Protein AF-A0A0F3KY62-F1 (afdb_monomer_lite)

Organism: NCBI:txid345309

Radius of gyration: 14.02 Å; chains: 1; bounding box: 44×28×39 Å

Foldseek 3Di:
DDPPPPLPDPAAKWWDWKDWVPDIWTWIWGDDHQWIWIATDPPWGFIWIWGFPDDDSFKTKIATDQTPDTDPQRNQCPRWMKIWGDDVQFIWIWIDGPNIIIIDTTHTDPDD

Sequence (112 aa):
MLAIMLLAGMEGQWTGTLASGDALVRTSITRRGDALRMAIGEPHKCHIPAEVLVEDGNETRLTFNPPPNGGPFCQGLYPGEMRMARAGGGVRVTFVRAGRTWEGVLSATPGP

Secondary structure (DSSP, 8-state):
-----------EEEEEEEEETTEEEEEEEEEETTEEEEEE-TTT-EEEEEEEEEE-SSEEEEEEPPPSB--HHHHTTSS-EEEEEEETTEEEEEEEETTEEEEEEEEEEPP-

pLDDT: mean 85.29, std 14.17, range [36.59, 97.69]

Structure (mmCIF, N/CA/C/O backbone):
data_AF-A0A0F3KY62-F1
#
_entry.id   AF-A0A0F3KY62-F1
#
loop_
_atom_site.group_PDB
_atom_site.id
_atom_site.type_symbol
_atom_site.label_atom_id
_atom_site.label_alt_id
_atom_site.label_comp_id
_atom_site.label_asym_id
_atom_site.label_entity_id
_atom_site.label_seq_id
_atom_site.pdbx_PDB_ins_code
_atom_site.Cartn_x
_atom_site.Cartn_y
_atom_site.Cartn_z
_atom_site.occupancy
_atom_site.B_iso_or_equiv
_atom_site.auth_seq_id
_atom_site.auth_comp_id
_atom_site.auth_asym_id
_atom_site.auth_atom_id
_atom_site.pdbx_PDB_model_num
ATOM 1 N N . MET A 1 1 ? -27.313 -12.013 24.247 1.00 36.59 1 MET A N 1
ATOM 2 C CA . MET A 1 1 ? -26.488 -10.813 23.996 1.00 36.59 1 MET A CA 1
ATOM 3 C C . MET A 1 1 ? -25.438 -11.224 22.972 1.00 36.59 1 MET A C 1
ATOM 5 O O . MET A 1 1 ? -24.506 -11.929 23.325 1.00 36.59 1 MET A O 1
ATOM 9 N N . LEU A 1 2 ? -25.699 -10.972 21.688 1.00 39.50 2 LEU A N 1
ATOM 10 C CA . LEU A 1 2 ? -24.870 -11.459 20.584 1.00 39.50 2 LEU A CA 1
ATOM 11 C C . LEU A 1 2 ? -23.766 -10.423 20.338 1.00 39.50 2 LEU A C 1
ATOM 13 O O . LEU A 1 2 ? -24.060 -9.304 19.925 1.00 39.50 2 LEU A O 1
ATOM 17 N N . ALA A 1 3 ? -22.517 -10.765 20.647 1.00 41.41 3 ALA A N 1
ATOM 18 C CA . ALA A 1 3 ? -21.375 -9.949 20.261 1.00 41.41 3 ALA A CA 1
ATOM 19 C C . ALA A 1 3 ? -21.202 -10.083 18.745 1.00 41.41 3 ALA A C 1
ATOM 21 O O . ALA A 1 3 ? -20.692 -11.086 18.251 1.00 41.41 3 ALA A O 1
ATOM 22 N N . ILE A 1 4 ? -21.685 -9.093 18.000 1.00 47.56 4 ILE A N 1
ATOM 23 C CA . ILE A 1 4 ? -21.385 -8.956 16.580 1.00 47.56 4 ILE A CA 1
ATOM 24 C C . ILE A 1 4 ? -19.890 -8.618 16.490 1.00 47.56 4 ILE A C 1
ATOM 26 O O . ILE A 1 4 ? -19.492 -7.471 16.683 1.00 47.56 4 ILE A O 1
ATOM 30 N N . MET A 1 5 ? -19.043 -9.619 16.246 1.00 45.19 5 MET A N 1
ATOM 31 C CA . MET A 1 5 ? -17.668 -9.388 15.801 1.00 45.19 5 MET A CA 1
ATOM 32 C C . MET A 1 5 ? -17.705 -8.891 14.351 1.00 45.19 5 MET A C 1
ATOM 34 O O . MET A 1 5 ? -17.480 -9.652 13.417 1.00 45.19 5 MET A O 1
ATOM 38 N N . LEU A 1 6 ? -17.994 -7.608 14.146 1.00 46.28 6 LEU A N 1
ATOM 39 C CA . LEU A 1 6 ? -17.635 -6.927 12.903 1.00 46.28 6 LEU A CA 1
ATOM 40 C C . LEU A 1 6 ? -16.195 -6.434 13.059 1.00 46.28 6 LEU A C 1
ATOM 42 O O . LEU A 1 6 ? -15.950 -5.296 13.442 1.00 46.28 6 LEU A O 1
ATOM 46 N N . LEU A 1 7 ? -15.230 -7.318 12.814 1.00 44.56 7 LEU A N 1
ATOM 47 C CA . LEU A 1 7 ? -13.838 -6.918 12.577 1.00 44.56 7 LEU A CA 1
ATOM 48 C C . LEU A 1 7 ? -13.431 -7.151 11.117 1.00 44.56 7 LEU A C 1
ATOM 50 O O . LEU A 1 7 ? -12.251 -7.333 10.839 1.00 44.56 7 LEU A O 1
ATOM 54 N N . ALA A 1 8 ? -14.406 -7.092 10.206 1.00 54.16 8 ALA A N 1
ATOM 55 C CA . ALA A 1 8 ? -14.174 -6.873 8.786 1.00 54.16 8 ALA A CA 1
ATOM 56 C C . ALA A 1 8 ? -14.381 -5.383 8.468 1.00 54.16 8 ALA A C 1
ATOM 58 O O . ALA A 1 8 ? -15.352 -4.786 8.933 1.00 54.16 8 ALA A O 1
ATOM 59 N N . GLY A 1 9 ? -13.479 -4.790 7.692 1.00 64.38 9 GLY A N 1
ATOM 60 C CA . GLY A 1 9 ? -13.593 -3.423 7.194 1.00 64.38 9 GLY A CA 1
ATOM 61 C C . GLY A 1 9 ? -12.751 -2.422 7.978 1.00 64.38 9 GLY A C 1
ATOM 62 O O . GLY A 1 9 ? -13.263 -1.631 8.768 1.00 64.38 9 GLY A O 1
ATOM 63 N N . MET A 1 10 ? -11.437 -2.404 7.736 1.00 77.25 10 MET A N 1
ATOM 64 C CA . MET A 1 10 ? -10.656 -1.196 8.015 1.00 77.25 10 MET A CA 1
ATOM 65 C C . MET A 1 10 ? -10.964 -0.146 6.944 1.00 77.25 10 MET A C 1
ATOM 67 O O . MET A 1 10 ? -10.380 -0.156 5.867 1.00 77.25 10 MET A O 1
ATOM 71 N N . GLU A 1 11 ? -11.896 0.758 7.218 1.00 86.62 11 GLU A N 1
ATOM 72 C CA . GLU A 1 11 ? -12.111 1.937 6.378 1.00 86.62 11 GLU A CA 1
ATOM 73 C C . GLU A 1 11 ? -11.223 3.089 6.834 1.00 86.62 11 GLU A C 1
ATOM 75 O O . GLU A 1 11 ? -10.929 3.240 8.022 1.00 86.62 11 GLU A O 1
ATOM 80 N N . GLY A 1 12 ? -10.785 3.909 5.884 1.00 90.75 12 GLY A N 1
ATOM 81 C CA . GLY A 1 12 ? -10.000 5.085 6.215 1.00 90.75 12 GLY A CA 1
ATOM 82 C C . GLY A 1 12 ? -9.044 5.521 5.125 1.00 90.75 12 GLY A C 1
ATOM 83 O O . GLY A 1 12 ? -9.036 5.019 3.995 1.00 90.75 12 GLY A O 1
ATOM 84 N N . GLN A 1 13 ? -8.236 6.502 5.501 1.00 94.31 13 GLN A N 1
ATOM 85 C CA . GLN A 1 13 ? -7.140 7.009 4.706 1.00 94.31 13 GLN A CA 1
ATOM 86 C C . GLN A 1 13 ? -5.862 6.946 5.533 1.00 94.31 13 GLN A C 1
ATOM 88 O O . GLN A 1 13 ? -5.849 7.328 6.702 1.00 94.31 13 GLN A O 1
ATOM 93 N N . TRP A 1 14 ? -4.788 6.470 4.914 1.00 95.69 14 TRP A N 1
ATOM 94 C CA . TRP A 1 14 ? -3.478 6.386 5.540 1.00 95.69 14 TRP A CA 1
ATOM 95 C C . TRP A 1 14 ? -2.419 6.967 4.629 1.00 95.69 14 TRP A C 1
ATOM 97 O O . TRP A 1 14 ? -2.463 6.779 3.414 1.00 95.69 14 TRP A O 1
ATOM 107 N N . THR A 1 15 ? -1.445 7.646 5.218 1.00 96.00 15 THR A N 1
ATOM 108 C CA . THR A 1 15 ? -0.342 8.267 4.484 1.00 96.00 15 THR A CA 1
ATOM 109 C C . THR A 1 15 ? 0.977 8.016 5.185 1.00 96.00 15 THR A C 1
ATOM 111 O O . THR A 1 15 ? 1.048 8.032 6.413 1.00 96.00 15 THR A O 1
ATOM 114 N N . GLY A 1 16 ? 2.039 7.833 4.413 1.00 95.44 16 GLY A N 1
ATOM 115 C CA . GLY A 1 16 ? 3.376 7.612 4.949 1.00 95.44 16 GLY A CA 1
ATOM 116 C C . GLY A 1 16 ? 4.381 7.307 3.851 1.00 95.44 16 GLY A C 1
ATOM 117 O O . GLY A 1 16 ? 4.167 7.650 2.686 1.00 95.44 16 GLY A O 1
ATOM 118 N N . THR A 1 17 ? 5.474 6.656 4.226 1.00 95.94 17 THR A N 1
ATOM 119 C CA . THR A 1 17 ? 6.541 6.267 3.305 1.00 95.94 17 THR A CA 1
ATOM 120 C C . THR A 1 17 ? 6.730 4.762 3.367 1.00 95.94 17 THR A C 1
ATOM 122 O O . THR A 1 17 ? 6.805 4.195 4.455 1.00 95.94 17 THR A O 1
ATOM 125 N N . LEU A 1 18 ? 6.817 4.130 2.199 1.00 95.81 18 LEU A N 1
ATOM 126 C CA . LEU A 1 18 ? 7.246 2.742 2.071 1.00 95.81 18 LEU A CA 1
ATOM 127 C C . LEU A 1 18 ? 8.697 2.717 1.608 1.00 95.81 18 LEU A C 1
ATOM 129 O O . LEU A 1 18 ? 9.100 3.534 0.775 1.00 95.81 18 LEU A O 1
ATOM 133 N N . ALA A 1 19 ? 9.466 1.786 2.154 1.00 96.31 19 ALA A N 1
ATOM 134 C CA . ALA A 1 19 ? 10.886 1.647 1.900 1.00 96.31 19 ALA A CA 1
ATOM 135 C C . ALA A 1 19 ? 11.210 0.284 1.291 1.00 96.31 19 ALA A C 1
ATOM 137 O O . ALA A 1 19 ? 10.554 -0.715 1.583 1.00 96.31 19 ALA A O 1
ATOM 138 N N . SER A 1 20 ? 12.255 0.246 0.472 1.00 95.81 20 SER A N 1
ATOM 139 C CA . SER A 1 20 ? 12.899 -0.983 0.018 1.00 95.81 20 SER A CA 1
ATOM 140 C C . SER A 1 20 ? 14.398 -0.731 -0.086 1.00 95.81 20 SER A C 1
ATOM 142 O O . SER A 1 20 ? 14.840 -0.063 -1.021 1.00 95.81 20 SER A O 1
ATOM 144 N N . GLY A 1 21 ? 15.200 -1.236 0.855 1.00 93.06 21 GLY A N 1
ATOM 145 C CA . GLY A 1 21 ? 16.598 -0.798 0.986 1.00 93.06 21 GLY A CA 1
ATOM 146 C C . GLY A 1 21 ? 16.668 0.730 1.120 1.00 93.06 21 GLY A C 1
ATOM 147 O O . GLY A 1 21 ? 15.913 1.303 1.900 1.00 93.06 21 GLY A O 1
ATOM 148 N N . ASP A 1 22 ? 17.480 1.386 0.289 1.00 92.00 22 ASP A N 1
ATOM 149 C CA . ASP A 1 22 ? 17.631 2.854 0.295 1.00 92.00 22 ASP A CA 1
ATOM 150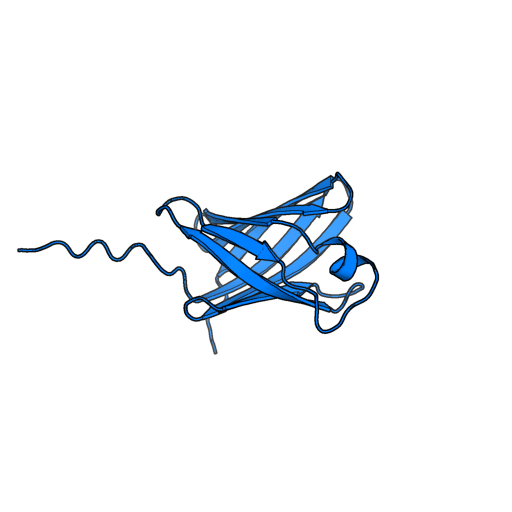 C C . ASP A 1 22 ? 16.545 3.607 -0.502 1.00 92.00 22 ASP A C 1
ATOM 152 O O . ASP A 1 22 ? 16.538 4.838 -0.555 1.00 92.00 22 ASP A O 1
ATOM 156 N N . ALA A 1 23 ? 15.629 2.892 -1.166 1.00 91.12 23 ALA A N 1
ATOM 157 C CA . ALA A 1 23 ? 14.565 3.510 -1.952 1.00 91.12 23 ALA A CA 1
ATOM 158 C C . ALA A 1 23 ? 13.351 3.835 -1.074 1.00 91.12 23 ALA A C 1
ATOM 160 O O . ALA A 1 23 ? 12.896 2.986 -0.310 1.00 91.12 23 ALA A O 1
ATOM 161 N N . LEU A 1 24 ? 12.788 5.035 -1.243 1.00 93.00 24 LEU A N 1
ATOM 162 C CA . LEU A 1 24 ? 11.637 5.533 -0.488 1.00 93.00 24 LEU A CA 1
ATOM 163 C C . LEU A 1 24 ? 10.544 6.027 -1.436 1.00 93.00 24 LEU A C 1
ATOM 165 O O . LEU A 1 24 ? 10.831 6.741 -2.396 1.00 93.00 24 LEU A O 1
ATOM 169 N N . VAL A 1 25 ? 9.285 5.700 -1.139 1.00 91.69 25 VAL A N 1
ATOM 170 C CA . VAL A 1 25 ? 8.122 6.220 -1.872 1.00 91.69 25 VAL A CA 1
ATOM 171 C C . VAL A 1 25 ? 7.045 6.723 -0.921 1.00 91.69 25 VAL A C 1
ATOM 173 O O . VAL A 1 25 ? 6.569 5.997 -0.043 1.00 91.69 25 VAL A O 1
ATOM 176 N N . ARG A 1 26 ? 6.620 7.978 -1.109 1.00 94.69 26 ARG A N 1
ATOM 177 C CA . ARG A 1 26 ? 5.446 8.505 -0.408 1.00 94.69 26 ARG A CA 1
ATOM 178 C C . ARG A 1 26 ? 4.212 7.774 -0.920 1.00 94.69 26 ARG A C 1
ATOM 180 O O . ARG A 1 26 ? 3.964 7.750 -2.123 1.00 94.69 26 ARG A O 1
ATOM 187 N N . THR A 1 27 ? 3.445 7.218 0.003 1.00 95.00 27 THR A N 1
ATOM 188 C CA . THR A 1 27 ? 2.284 6.385 -0.287 1.00 95.00 27 THR A CA 1
ATOM 189 C C . THR A 1 27 ? 1.071 6.903 0.467 1.00 95.00 27 THR A C 1
ATOM 191 O O . THR A 1 27 ? 1.158 7.217 1.656 1.00 95.00 27 THR A O 1
ATOM 194 N N . SER A 1 28 ? -0.060 6.953 -0.228 1.00 95.25 28 SER A N 1
ATOM 195 C CA . SER A 1 28 ? -1.377 7.179 0.355 1.00 95.25 28 SER A CA 1
ATOM 196 C C . SER A 1 28 ? -2.275 5.997 0.016 1.00 95.25 28 SER A C 1
ATOM 198 O O . SER A 1 28 ? -2.303 5.558 -1.130 1.00 95.25 28 SER A O 1
ATOM 200 N N . ILE A 1 29 ? -3.023 5.489 0.985 1.00 94.69 29 ILE A N 1
ATOM 201 C CA . ILE A 1 29 ? -4.013 4.432 0.786 1.00 94.69 29 ILE A CA 1
ATOM 202 C C . ILE A 1 29 ? -5.368 4.956 1.230 1.00 94.69 29 ILE A C 1
ATOM 204 O O . ILE A 1 29 ? -5.480 5.553 2.296 1.00 94.69 29 ILE A O 1
ATOM 208 N N . THR A 1 30 ? -6.395 4.705 0.428 1.00 94.19 30 THR A N 1
ATOM 209 C CA . THR A 1 30 ? -7.789 4.951 0.792 1.00 94.19 30 THR A CA 1
ATOM 210 C C . THR A 1 30 ? -8.569 3.658 0.628 1.00 94.19 30 THR A C 1
ATOM 212 O O . THR A 1 30 ? -8.546 3.069 -0.454 1.00 94.19 30 THR A O 1
ATOM 215 N N . ARG A 1 31 ? -9.276 3.239 1.681 1.00 90.50 31 ARG A N 1
ATOM 216 C CA . ARG A 1 31 ? -10.215 2.113 1.648 1.00 90.50 31 ARG A CA 1
ATOM 217 C C . ARG A 1 31 ? -11.624 2.602 1.970 1.00 90.50 31 ARG A C 1
ATOM 219 O O . ARG A 1 31 ? -11.817 3.298 2.968 1.00 90.50 31 ARG A O 1
ATOM 226 N N . ARG A 1 32 ? -12.582 2.249 1.110 1.00 87.62 32 ARG A N 1
ATOM 227 C CA . ARG A 1 32 ? -14.026 2.486 1.278 1.00 87.62 32 ARG A CA 1
ATOM 228 C C . ARG A 1 32 ? -14.764 1.208 0.879 1.00 87.62 32 ARG A C 1
ATOM 230 O O . ARG A 1 32 ? -14.747 0.848 -0.297 1.00 87.62 32 ARG A O 1
ATOM 237 N N . GLY A 1 33 ? -15.355 0.512 1.845 1.00 83.00 33 GLY A N 1
ATOM 238 C CA . GLY A 1 33 ? -15.853 -0.851 1.676 1.00 83.00 33 GLY A CA 1
ATOM 239 C C . GLY A 1 33 ? -14.769 -1.795 1.143 1.00 83.00 33 GLY A C 1
ATOM 240 O O . GLY A 1 33 ? -13.659 -1.868 1.687 1.00 83.00 33 GLY A O 1
ATOM 241 N N . ASP A 1 34 ? -15.086 -2.468 0.037 1.00 78.56 34 ASP A N 1
ATOM 242 C CA . ASP A 1 34 ? -14.191 -3.409 -0.653 1.00 78.56 34 ASP A CA 1
ATOM 243 C C . ASP A 1 34 ? -13.249 -2.728 -1.655 1.00 78.56 34 ASP A C 1
ATOM 245 O O . ASP A 1 34 ? -12.310 -3.345 -2.157 1.00 78.56 34 ASP A O 1
ATOM 249 N N . ALA A 1 35 ? -13.468 -1.440 -1.936 1.00 80.94 35 ALA A N 1
ATOM 250 C CA . ALA A 1 35 ? -12.624 -0.683 -2.843 1.00 80.94 35 ALA A CA 1
ATOM 251 C C . ALA A 1 35 ? -11.409 -0.123 -2.098 1.00 80.94 35 ALA A C 1
ATOM 253 O O . ALA A 1 35 ? -11.540 0.715 -1.195 1.00 80.94 35 ALA A O 1
ATOM 254 N N . LEU A 1 36 ? -10.214 -0.526 -2.534 1.00 91.00 36 LEU A N 1
ATOM 255 C CA . LEU A 1 36 ? -8.960 0.055 -2.083 1.00 91.00 36 LEU A CA 1
ATOM 256 C C . LEU A 1 36 ? -8.228 0.735 -3.240 1.00 91.00 36 LEU A C 1
ATOM 258 O O . LEU A 1 36 ? -8.113 0.208 -4.345 1.00 91.00 36 LEU A O 1
ATOM 262 N N . ARG A 1 37 ? -7.696 1.929 -2.980 1.00 92.00 37 ARG A N 1
ATOM 263 C CA . ARG A 1 37 ? -6.804 2.630 -3.903 1.00 92.00 37 ARG A CA 1
ATOM 264 C C . ARG A 1 37 ? -5.515 2.990 -3.189 1.00 92.00 37 ARG A C 1
ATOM 266 O O . ARG A 1 37 ? -5.543 3.661 -2.159 1.00 92.00 37 ARG A O 1
ATOM 273 N N . MET A 1 38 ? -4.394 2.603 -3.783 1.00 93.12 38 MET A N 1
ATOM 274 C CA . MET A 1 38 ? -3.073 3.094 -3.412 1.00 93.12 38 MET A CA 1
ATOM 275 C C . MET A 1 38 ? -2.652 4.195 -4.385 1.00 93.12 38 MET A C 1
ATOM 277 O O . MET A 1 38 ? -2.852 4.085 -5.593 1.00 93.12 38 MET A O 1
ATOM 281 N N . ALA A 1 39 ? -2.070 5.264 -3.857 1.00 92.75 39 ALA A N 1
ATOM 282 C CA . ALA A 1 39 ? -1.451 6.339 -4.608 1.00 92.75 39 ALA A CA 1
ATOM 283 C C . ALA A 1 39 ? 0.024 6.445 -4.218 1.00 92.75 39 ALA A C 1
ATOM 285 O O . ALA A 1 39 ? 0.346 6.532 -3.033 1.00 92.75 39 ALA A O 1
ATOM 286 N N . ILE A 1 40 ? 0.902 6.474 -5.214 1.00 91.38 40 ILE A N 1
ATOM 287 C CA . ILE A 1 40 ? 2.329 6.731 -5.036 1.00 91.38 40 ILE A CA 1
ATOM 288 C C . ILE A 1 40 ? 2.615 8.157 -5.493 1.00 91.38 40 ILE A C 1
ATOM 290 O O . ILE A 1 40 ? 2.240 8.552 -6.600 1.00 91.38 40 ILE A O 1
ATOM 294 N N . GLY A 1 41 ? 3.261 8.931 -4.623 1.00 85.94 41 GLY A N 1
ATOM 295 C CA . GLY A 1 41 ? 3.655 10.308 -4.892 1.00 85.94 41 GLY A CA 1
ATOM 296 C C . GLY A 1 41 ? 4.772 10.431 -5.932 1.00 85.94 41 GLY A C 1
ATOM 297 O O . GLY A 1 41 ? 5.133 9.483 -6.632 1.00 85.94 41 GLY A O 1
ATOM 298 N N . GLU A 1 42 ? 5.333 11.631 -6.034 1.00 76.62 42 GLU A N 1
ATOM 299 C CA . GLU A 1 42 ? 6.501 11.897 -6.879 1.00 76.62 42 GLU A CA 1
ATOM 300 C C . GLU A 1 42 ? 7.698 11.003 -6.510 1.00 76.62 42 GLU A C 1
ATOM 302 O O . GLU A 1 42 ? 7.900 10.737 -5.320 1.00 76.62 42 GLU A O 1
ATOM 307 N N . PRO A 1 43 ? 8.503 10.548 -7.493 1.00 78.44 43 PRO A N 1
ATOM 308 C CA . PRO A 1 43 ? 8.431 10.852 -8.932 1.00 78.44 43 PRO A CA 1
ATOM 309 C C . PRO A 1 43 ? 7.487 9.930 -9.734 1.00 78.44 43 PRO A C 1
ATOM 311 O O . PRO A 1 43 ? 7.431 10.005 -10.959 1.00 78.44 43 PRO A O 1
ATOM 314 N N . HIS A 1 44 ? 6.793 8.994 -9.080 1.00 83.44 44 HIS A N 1
ATOM 315 C CA . HIS A 1 44 ? 6.042 7.943 -9.776 1.00 83.44 44 HIS A CA 1
ATOM 316 C C . HIS A 1 44 ? 4.606 8.344 -10.129 1.00 83.44 44 HIS A C 1
ATOM 318 O O . HIS A 1 44 ? 4.096 7.853 -11.137 1.00 83.44 44 HIS A O 1
ATOM 324 N N . LYS A 1 45 ? 3.982 9.226 -9.327 1.00 83.50 45 LYS A N 1
ATOM 325 C CA . LYS A 1 45 ? 2.675 9.869 -9.579 1.00 83.50 45 LYS A CA 1
ATOM 326 C C . LYS A 1 45 ? 1.641 8.914 -10.178 1.00 83.50 45 LYS A C 1
ATOM 328 O O . LYS A 1 45 ? 1.177 9.103 -11.303 1.00 83.50 45 LYS A O 1
ATOM 333 N N . CYS A 1 46 ? 1.279 7.870 -9.446 1.00 87.56 46 CYS A N 1
ATOM 334 C CA . CYS A 1 46 ? 0.314 6.913 -9.972 1.00 87.56 46 CYS A CA 1
ATOM 335 C C . CYS A 1 46 ? -0.662 6.401 -8.943 1.00 87.56 46 CYS A C 1
ATOM 337 O O . CYS A 1 46 ? -0.424 6.465 -7.737 1.00 87.56 46 CYS A O 1
ATOM 339 N N . HIS A 1 47 ? -1.751 5.852 -9.466 1.00 89.44 47 HIS A N 1
ATOM 340 C CA . HIS A 1 47 ? -2.819 5.270 -8.689 1.00 89.44 47 HIS A CA 1
ATOM 341 C C . HIS A 1 47 ? -3.022 3.832 -9.136 1.00 89.44 47 HIS A C 1
ATOM 343 O O . HIS A 1 47 ? -3.185 3.567 -10.325 1.00 89.44 47 HIS A O 1
ATOM 349 N N . ILE A 1 48 ? -3.044 2.911 -8.181 1.00 91.00 48 ILE A N 1
ATOM 350 C CA . ILE A 1 48 ? -3.313 1.505 -8.445 1.00 91.00 48 ILE A CA 1
ATOM 351 C C . ILE A 1 48 ? -4.518 1.049 -7.614 1.00 91.00 48 ILE A C 1
ATOM 353 O O . ILE A 1 48 ? -4.534 1.250 -6.392 1.00 91.00 48 ILE A O 1
ATOM 357 N N . PRO A 1 49 ? -5.574 0.521 -8.258 1.00 92.50 49 PRO A N 1
ATOM 358 C CA . PRO A 1 49 ? -6.675 -0.102 -7.548 1.00 92.50 49 PRO A CA 1
ATOM 359 C C . PRO A 1 49 ? -6.229 -1.450 -6.981 1.00 92.50 49 PRO A C 1
ATOM 361 O O . PRO A 1 49 ? -5.378 -2.127 -7.558 1.00 92.50 49 PRO A O 1
ATOM 364 N N . ALA A 1 50 ? -6.818 -1.835 -5.860 1.00 91.94 50 ALA A N 1
ATOM 365 C CA . ALA A 1 50 ? -6.636 -3.143 -5.260 1.00 91.94 50 ALA A CA 1
ATOM 366 C C . ALA A 1 50 ? -7.973 -3.682 -4.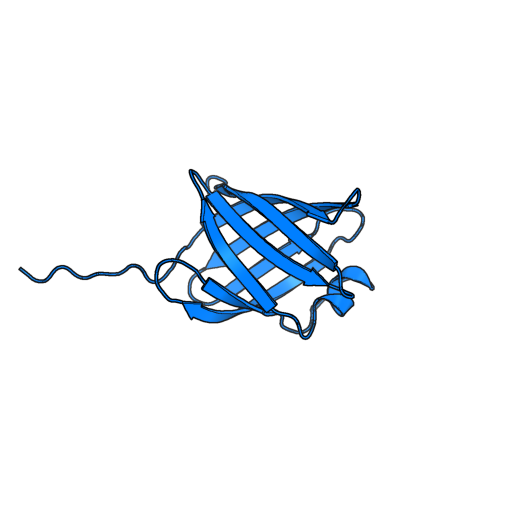744 1.00 91.94 50 ALA A C 1
ATOM 368 O O . ALA A 1 50 ? -8.838 -2.915 -4.315 1.00 91.94 50 ALA A O 1
ATOM 369 N N . GLU A 1 51 ? -8.106 -5.001 -4.776 1.00 90.56 51 GLU A N 1
ATOM 370 C CA . GLU A 1 51 ? -9.279 -5.741 -4.311 1.00 90.56 51 GLU A CA 1
ATOM 371 C C . GLU A 1 51 ? -8.891 -6.676 -3.172 1.00 90.56 51 GLU A C 1
ATOM 373 O O . GLU A 1 51 ? -7.794 -7.239 -3.160 1.00 90.56 51 GLU A O 1
ATOM 378 N N . VAL A 1 52 ? -9.787 -6.830 -2.198 1.00 89.12 52 VAL A N 1
ATOM 379 C CA . VAL A 1 52 ? -9.576 -7.726 -1.059 1.00 89.12 52 VAL A CA 1
ATOM 380 C C . VAL A 1 52 ? -9.683 -9.177 -1.525 1.00 89.12 52 VAL A C 1
ATOM 382 O O . VAL A 1 52 ? -10.699 -9.587 -2.076 1.00 89.12 52 VAL A O 1
ATOM 385 N N . LEU A 1 53 ? -8.635 -9.961 -1.275 1.00 89.06 53 LEU A N 1
ATOM 386 C CA . LEU A 1 53 ? -8.634 -11.409 -1.485 1.00 89.06 53 LEU A CA 1
ATOM 387 C C . LEU A 1 53 ? -9.065 -12.152 -0.221 1.00 89.06 53 LEU A C 1
ATOM 389 O O . LEU A 1 53 ? -9.854 -13.090 -0.280 1.00 89.06 53 LEU A O 1
ATOM 393 N N . VAL A 1 54 ? -8.492 -11.763 0.920 1.00 88.44 54 VAL A N 1
ATOM 394 C CA . VAL A 1 54 ? -8.697 -12.413 2.219 1.00 88.44 54 VAL A CA 1
ATOM 395 C C . VAL A 1 54 ? -8.652 -11.354 3.313 1.00 88.44 54 VAL A C 1
ATOM 397 O O . VAL A 1 54 ? -7.802 -10.464 3.284 1.00 88.44 54 VAL A O 1
ATOM 400 N N . GLU A 1 55 ? -9.530 -11.481 4.302 1.00 86.50 55 GLU A N 1
ATOM 401 C CA . GLU A 1 55 ? -9.514 -10.675 5.519 1.00 86.50 55 GLU A CA 1
ATOM 402 C C . GLU A 1 55 ? -9.737 -11.583 6.733 1.00 86.50 55 GLU A C 1
ATOM 404 O O . GLU A 1 55 ? -10.760 -12.260 6.816 1.00 86.50 55 GLU A O 1
ATOM 409 N N . ASP A 1 56 ? -8.771 -11.627 7.656 1.00 80.50 56 ASP A N 1
ATOM 410 C CA . ASP A 1 56 ? -8.777 -12.563 8.794 1.00 80.50 56 ASP A CA 1
ATOM 411 C C . ASP A 1 56 ? -8.656 -11.880 10.172 1.00 80.50 56 ASP A C 1
ATOM 413 O O . ASP A 1 56 ? -8.274 -12.490 11.171 1.00 80.50 56 ASP A O 1
ATOM 417 N N . GLY A 1 57 ? -9.020 -10.596 10.251 1.00 74.94 57 GLY A N 1
ATOM 418 C CA . GLY A 1 57 ? -9.019 -9.791 11.480 1.00 74.94 57 GLY A CA 1
ATOM 419 C C . GLY A 1 57 ? -7.635 -9.283 11.908 1.00 74.94 57 GLY A C 1
ATOM 420 O O . GLY A 1 57 ? -7.550 -8.220 12.534 1.00 74.94 57 GLY A O 1
ATOM 421 N N . ASN A 1 58 ? -6.566 -9.981 11.512 1.00 80.00 58 ASN A N 1
ATOM 422 C CA . ASN A 1 58 ? -5.173 -9.604 11.757 1.00 80.00 58 ASN A CA 1
ATOM 423 C C . ASN A 1 58 ? -4.532 -8.962 10.523 1.00 80.00 58 ASN A C 1
ATOM 425 O O . ASN A 1 58 ? -3.828 -7.956 10.641 1.00 80.00 58 ASN A O 1
ATOM 429 N N . GLU A 1 59 ? -4.805 -9.521 9.346 1.00 88.56 59 GLU A N 1
ATOM 430 C CA . GLU A 1 59 ? -4.284 -9.063 8.067 1.00 88.56 59 GLU A CA 1
ATOM 431 C C . GLU A 1 59 ? -5.406 -8.998 7.019 1.00 88.56 59 GLU A C 1
ATOM 433 O O . GLU A 1 59 ? -6.371 -9.765 7.013 1.00 88.56 59 GLU A O 1
ATOM 438 N N . THR A 1 60 ? -5.284 -8.040 6.109 1.00 90.44 60 THR A N 1
ATOM 439 C CA . THR A 1 60 ? -6.010 -7.999 4.846 1.00 90.44 60 THR A CA 1
ATOM 440 C C . THR A 1 60 ? -5.000 -8.271 3.739 1.00 90.44 60 THR A C 1
ATOM 442 O O . THR A 1 60 ? -4.014 -7.543 3.601 1.00 90.44 60 THR A O 1
ATOM 445 N N . ARG A 1 61 ? -5.242 -9.312 2.941 1.00 91.94 61 ARG A N 1
ATOM 446 C CA . ARG A 1 61 ? -4.508 -9.588 1.703 1.00 91.94 61 ARG A CA 1
ATOM 447 C C . ARG A 1 61 ? -5.295 -9.041 0.532 1.00 91.94 61 ARG A C 1
ATOM 449 O O . ARG A 1 61 ? -6.496 -9.281 0.423 1.00 91.94 61 ARG A O 1
ATOM 456 N N . LEU A 1 62 ? -4.609 -8.329 -0.347 1.00 91.94 62 LEU A N 1
ATOM 457 C CA . LEU A 1 62 ? -5.195 -7.695 -1.515 1.00 91.94 62 LEU A CA 1
ATOM 458 C C . LEU A 1 62 ? -4.411 -8.050 -2.768 1.00 91.94 62 LEU A C 1
ATOM 460 O O . LEU A 1 62 ? -3.199 -8.254 -2.706 1.00 91.94 62 LEU A O 1
ATOM 464 N N . THR A 1 63 ? -5.093 -8.051 -3.906 1.00 93.38 63 THR A N 1
ATOM 465 C CA . THR A 1 63 ? -4.458 -8.101 -5.223 1.00 93.38 63 THR A CA 1
ATOM 466 C C . THR A 1 63 ? -4.498 -6.727 -5.868 1.00 93.38 63 THR A C 1
ATOM 468 O O . THR A 1 63 ? -5.495 -6.012 -5.764 1.00 93.38 63 THR A O 1
ATOM 471 N N . PHE A 1 64 ? -3.404 -6.333 -6.510 1.00 93.12 64 PHE A N 1
ATOM 472 C CA . PHE A 1 64 ? -3.387 -5.153 -7.356 1.00 93.12 64 PHE A CA 1
ATOM 473 C C . PHE A 1 6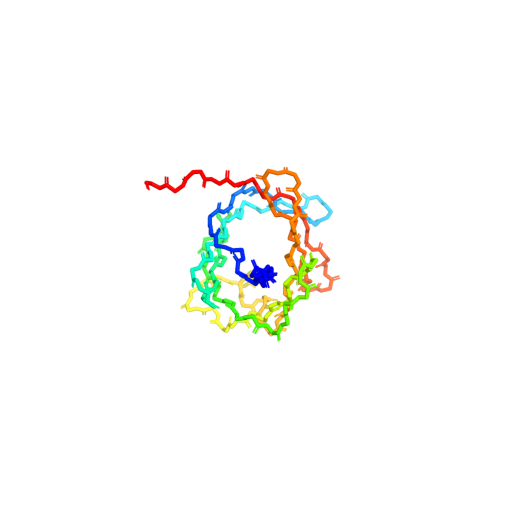4 ? -4.084 -5.450 -8.678 1.00 93.12 64 PHE A C 1
ATOM 475 O O . PHE A 1 64 ? -3.808 -6.456 -9.327 1.00 93.12 64 PHE A O 1
ATOM 482 N N . ASN A 1 65 ? -4.926 -4.519 -9.105 1.00 90.50 65 ASN A N 1
ATOM 483 C CA . ASN A 1 65 ? -5.511 -4.501 -10.436 1.00 90.50 65 ASN A CA 1
ATOM 484 C C . ASN A 1 65 ? -4.617 -3.721 -11.408 1.00 90.50 65 ASN A C 1
ATOM 486 O O . ASN A 1 65 ? -3.782 -2.920 -10.971 1.00 90.50 65 ASN A O 1
ATOM 490 N N . PRO A 1 66 ? -4.795 -3.906 -12.729 1.00 87.88 66 PRO A N 1
ATOM 491 C CA . PRO A 1 66 ? -4.080 -3.112 -13.717 1.00 87.88 66 PRO A CA 1
ATOM 492 C C . PRO A 1 66 ? -4.237 -1.609 -13.425 1.00 87.88 66 PRO A C 1
ATOM 494 O O . PRO A 1 66 ? -5.365 -1.127 -13.262 1.00 87.88 66 PRO A O 1
ATOM 497 N N . PRO A 1 67 ? -3.133 -0.849 -13.319 1.00 84.50 67 PRO A N 1
ATOM 498 C CA . PRO A 1 67 ? -3.221 0.567 -13.010 1.00 84.50 67 PRO A CA 1
ATOM 499 C C . PRO A 1 67 ? -3.859 1.319 -14.194 1.00 84.50 67 PRO A C 1
ATOM 501 O O . PRO A 1 67 ? -3.406 1.158 -15.328 1.00 84.50 67 PRO A O 1
ATOM 504 N N . PRO A 1 68 ? -4.875 2.174 -13.966 1.00 79.69 68 PRO A N 1
ATOM 505 C CA . PRO A 1 68 ? -5.472 2.989 -15.025 1.00 79.69 68 PRO A CA 1
ATOM 506 C C . PRO A 1 68 ? -4.508 4.068 -15.538 1.00 79.69 68 PRO A C 1
ATOM 508 O O . PRO A 1 68 ? -4.672 4.576 -16.644 1.00 79.69 68 PRO A O 1
ATOM 511 N N . ASN A 1 69 ? -3.516 4.448 -14.726 1.00 74.06 69 ASN A N 1
ATOM 512 C CA . ASN A 1 69 ? -2.467 5.397 -15.065 1.00 74.06 69 ASN A CA 1
ATOM 513 C C . ASN A 1 69 ? -1.164 5.089 -14.308 1.00 74.06 69 ASN A C 1
ATOM 515 O O . ASN A 1 69 ? -1.163 4.436 -13.267 1.00 74.06 69 ASN A O 1
ATOM 519 N N . GLY A 1 70 ? -0.043 5.601 -14.817 1.00 66.38 70 GLY A N 1
ATOM 520 C CA . GLY A 1 70 ? 1.253 5.516 -14.144 1.00 66.38 70 GLY A CA 1
ATOM 521 C C . GLY A 1 70 ? 2.355 4.910 -15.003 1.00 66.38 70 GLY A C 1
ATOM 522 O O . GLY A 1 70 ? 2.106 4.152 -15.938 1.00 66.38 70 GLY A O 1
ATOM 523 N N . GLY A 1 71 ? 3.594 5.279 -14.682 1.00 79.25 71 GLY A N 1
ATOM 524 C CA . GLY A 1 71 ? 4.783 4.795 -15.379 1.00 79.25 71 GLY A CA 1
ATOM 525 C C . GLY A 1 71 ? 5.182 3.355 -15.007 1.00 79.25 71 GLY A C 1
ATOM 526 O O . GLY A 1 71 ? 4.443 2.644 -14.318 1.00 79.25 71 GLY A O 1
ATOM 527 N N . PRO A 1 72 ? 6.405 2.934 -15.383 1.00 84.62 72 PRO A N 1
ATOM 528 C CA . PRO A 1 72 ? 6.924 1.578 -15.151 1.00 84.62 72 PRO A CA 1
ATOM 529 C C . PRO A 1 72 ? 6.921 1.125 -13.682 1.00 84.62 72 PRO A C 1
ATOM 531 O O . PRO A 1 72 ? 6.974 -0.071 -13.382 1.00 84.62 72 PRO A O 1
ATOM 534 N N . PHE A 1 73 ? 6.863 2.069 -12.735 1.00 85.94 73 PHE A N 1
ATOM 535 C CA . PHE A 1 73 ? 6.690 1.733 -11.325 1.00 85.94 73 PHE A CA 1
ATOM 536 C C . PHE A 1 73 ? 5.395 0.946 -11.099 1.00 85.94 73 PHE A C 1
ATOM 538 O O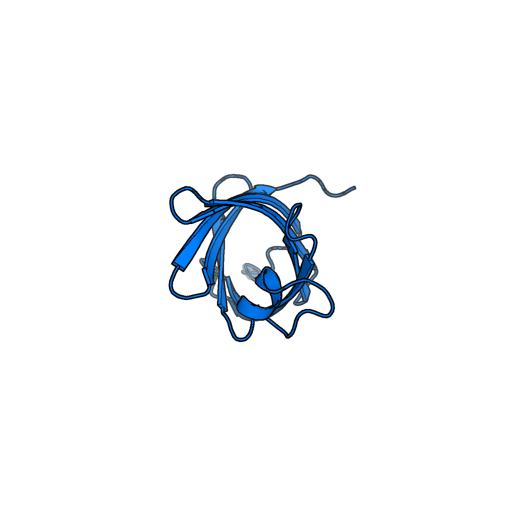 . PHE A 1 73 ? 5.421 -0.143 -10.536 1.00 85.94 73 PHE A O 1
ATOM 545 N N . CYS A 1 74 ? 4.285 1.465 -11.601 1.00 85.62 74 CYS A N 1
ATOM 546 C CA . CYS A 1 74 ? 2.941 1.038 -11.225 1.00 85.62 74 CYS A CA 1
ATOM 547 C C . CYS A 1 74 ? 2.507 -0.158 -12.059 1.00 85.62 74 CYS A C 1
ATOM 549 O O . CYS A 1 74 ? 1.877 -1.070 -11.543 1.00 85.62 74 CYS A O 1
ATOM 551 N N . GLN A 1 75 ? 2.956 -0.208 -13.317 1.00 85.94 75 GLN A N 1
ATOM 552 C CA . GLN A 1 75 ? 2.845 -1.408 -14.144 1.00 85.94 75 GLN A CA 1
ATOM 553 C C . GLN A 1 75 ? 3.519 -2.610 -13.474 1.00 85.94 75 GLN A C 1
ATOM 555 O O . GLN A 1 75 ? 2.956 -3.693 -13.468 1.00 85.94 75 GLN A O 1
ATOM 560 N N . GLY A 1 76 ? 4.677 -2.406 -12.835 1.00 86.62 76 GLY A N 1
ATOM 561 C CA . GLY A 1 76 ? 5.395 -3.473 -12.134 1.00 86.62 76 GLY A CA 1
ATOM 562 C C . GLY A 1 76 ? 4.754 -3.944 -10.824 1.00 86.62 76 GLY A C 1
ATOM 563 O O . GLY A 1 76 ? 5.279 -4.873 -10.217 1.00 86.62 76 GLY A O 1
ATOM 564 N N . LEU A 1 77 ? 3.679 -3.300 -10.360 1.00 88.06 77 LEU A N 1
ATOM 565 C CA . LEU A 1 77 ? 2.898 -3.770 -9.212 1.00 88.06 77 LEU A CA 1
ATOM 566 C C . LEU A 1 77 ? 1.832 -4.794 -9.619 1.00 88.06 77 LEU A C 1
ATOM 568 O O . LEU A 1 77 ? 1.379 -5.542 -8.764 1.00 88.06 77 LEU A O 1
ATOM 572 N N . TYR A 1 78 ? 1.436 -4.837 -10.894 1.00 86.44 78 TYR A N 1
ATOM 573 C CA . TYR A 1 78 ? 0.506 -5.831 -11.423 1.00 86.44 78 TYR A CA 1
ATOM 574 C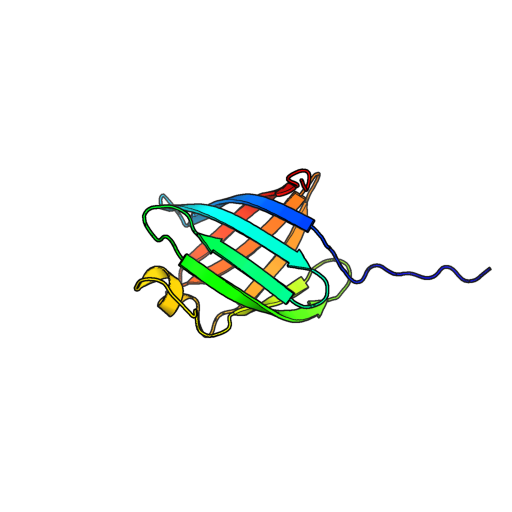 C . TYR A 1 78 ? 1.266 -6.953 -12.157 1.00 86.44 78 TYR A C 1
ATOM 576 O O . TYR A 1 78 ? 2.199 -6.651 -12.904 1.00 86.44 78 TYR A O 1
ATOM 584 N N . PRO A 1 79 ? 0.853 -8.229 -12.040 1.00 86.06 79 PRO A N 1
ATOM 585 C CA . PRO A 1 79 ? -0.064 -8.790 -11.047 1.00 86.06 79 PRO A CA 1
ATOM 586 C C . PRO A 1 79 ? 0.693 -9.044 -9.736 1.00 86.06 79 PRO A C 1
ATOM 588 O O . PRO A 1 79 ? 1.579 -9.895 -9.671 1.00 86.06 79 PRO A O 1
ATOM 591 N N . GLY A 1 80 ? 0.373 -8.286 -8.693 1.00 91.62 80 GLY A N 1
ATOM 592 C CA . GLY A 1 80 ? 1.058 -8.363 -7.406 1.00 91.62 80 GLY A CA 1
ATOM 593 C C . GLY A 1 80 ? 0.076 -8.328 -6.250 1.00 91.62 80 GLY A C 1
ATOM 594 O O . GLY A 1 80 ? -1.095 -7.988 -6.413 1.00 91.62 80 GLY A O 1
ATOM 595 N N . GLU A 1 81 ? 0.566 -8.688 -5.071 1.00 94.31 81 GLU A N 1
ATOM 596 C CA . GLU A 1 81 ? -0.225 -8.688 -3.847 1.00 94.31 81 GLU A CA 1
ATOM 597 C C . GLU A 1 81 ? 0.297 -7.663 -2.846 1.00 94.31 81 GLU A C 1
ATOM 599 O O . GLU A 1 81 ? 1.496 -7.380 -2.770 1.00 94.31 81 GLU A O 1
ATOM 604 N N . MET A 1 82 ? -0.625 -7.167 -2.031 1.00 94.56 82 MET A N 1
ATOM 605 C CA . MET A 1 82 ? -0.347 -6.322 -0.885 1.00 94.56 82 MET A CA 1
ATOM 606 C C . MET A 1 82 ? -0.916 -6.956 0.377 1.00 94.56 82 MET A C 1
ATOM 608 O O . MET A 1 82 ? -2.023 -7.491 0.384 1.00 94.56 82 MET A O 1
ATOM 612 N N . ARG A 1 83 ? -0.171 -6.831 1.468 1.00 95.00 83 ARG A N 1
ATOM 613 C CA . ARG A 1 83 ? -0.620 -7.142 2.821 1.00 95.00 83 ARG A CA 1
ATOM 614 C C . ARG A 1 83 ? -0.800 -5.853 3.597 1.00 95.00 83 ARG A C 1
ATOM 616 O O . ARG A 1 83 ? 0.062 -4.973 3.546 1.00 95.00 83 ARG A O 1
ATOM 623 N N . MET A 1 84 ? -1.914 -5.751 4.305 1.00 93.88 84 MET A N 1
ATOM 624 C CA . MET A 1 84 ? -2.223 -4.648 5.204 1.00 93.88 84 MET A CA 1
ATOM 625 C C . MET A 1 84 ? -2.605 -5.190 6.573 1.00 93.88 84 MET A C 1
ATOM 627 O O . MET A 1 84 ? -3.511 -6.005 6.682 1.00 93.88 84 MET A O 1
ATOM 631 N N . ALA A 1 85 ? -1.958 -4.705 7.623 1.00 92.94 85 ALA A N 1
ATOM 632 C CA . ALA A 1 85 ? -2.274 -5.069 9.001 1.00 92.94 85 ALA A CA 1
ATOM 633 C C . ALA A 1 85 ? -2.397 -3.812 9.860 1.00 92.94 85 ALA A C 1
ATOM 635 O O . ALA A 1 85 ? -1.757 -2.795 9.584 1.00 92.94 85 ALA A O 1
ATOM 636 N N . ARG A 1 86 ? -3.199 -3.857 10.927 1.00 90.62 86 ARG A N 1
ATOM 637 C CA . ARG A 1 86 ? -3.278 -2.737 11.878 1.00 90.62 86 ARG A CA 1
ATOM 638 C C . ARG A 1 86 ? -1.924 -2.549 12.573 1.00 90.62 86 ARG A C 1
ATOM 640 O O . ARG A 1 86 ? -1.304 -3.517 13.004 1.00 90.62 86 ARG A O 1
ATOM 647 N N . ALA A 1 87 ? -1.475 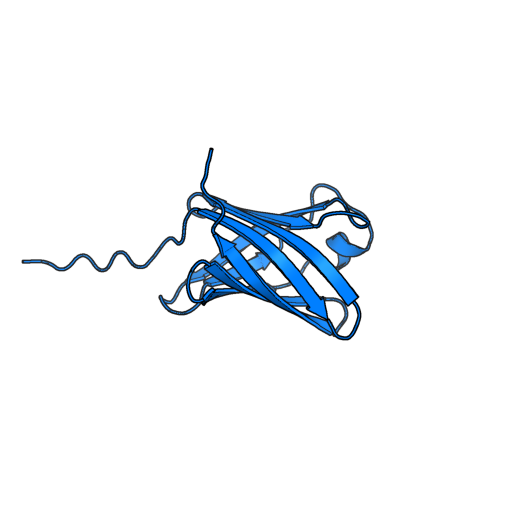-1.306 12.716 1.00 90.81 87 ALA A N 1
ATOM 648 C CA . ALA A 1 87 ? -0.259 -0.963 13.456 1.00 90.81 87 ALA A CA 1
ATOM 649 C C . ALA A 1 87 ? -0.484 0.361 14.190 1.00 90.81 87 ALA A C 1
ATOM 651 O O . ALA A 1 87 ? -0.909 1.308 13.549 1.00 90.81 87 ALA A O 1
ATOM 652 N N . GLY A 1 88 ? -0.243 0.420 15.507 1.00 82.25 88 GLY A N 1
ATOM 653 C CA . GLY A 1 88 ? -0.626 1.525 16.410 1.00 82.25 88 GLY A CA 1
ATOM 654 C C . GLY A 1 88 ? -0.807 2.906 15.756 1.00 82.25 88 GLY A C 1
ATOM 655 O O . GLY A 1 88 ? 0.169 3.559 15.404 1.00 82.25 88 GLY A O 1
ATOM 656 N N . GLY A 1 89 ? -2.067 3.339 15.603 1.00 84.12 89 GLY A N 1
ATOM 657 C CA . GLY A 1 89 ? -2.440 4.621 14.981 1.00 84.12 89 GLY A CA 1
ATOM 658 C C . GLY A 1 89 ? -2.539 4.625 13.445 1.00 84.12 89 GLY A C 1
ATOM 659 O O . GLY A 1 89 ? -2.751 5.679 12.849 1.00 84.12 89 GLY A O 1
ATOM 660 N N . GLY A 1 90 ? -2.403 3.475 12.785 1.00 92.38 90 GLY A N 1
ATOM 661 C CA . GLY A 1 90 ? -2.376 3.361 11.331 1.00 92.38 90 GLY A CA 1
ATOM 662 C C . GLY A 1 90 ? -2.356 1.917 10.818 1.00 92.38 90 GLY A C 1
ATOM 663 O O . GLY A 1 90 ? -2.952 1.013 11.413 1.00 92.38 90 GLY A O 1
ATOM 664 N N . VAL A 1 91 ? -1.678 1.704 9.690 1.00 94.25 91 VAL A N 1
ATOM 665 C CA . VAL A 1 91 ? -1.568 0.400 9.017 1.00 94.25 91 VAL A CA 1
ATOM 666 C C . VAL A 1 91 ? -0.130 0.109 8.610 1.00 94.25 91 VAL A C 1
ATOM 668 O O . VAL A 1 91 ? 0.556 0.959 8.049 1.00 94.25 91 VAL A O 1
ATOM 671 N N . ARG A 1 92 ? 0.330 -1.114 8.867 1.00 96.12 92 ARG A N 1
ATOM 672 C CA . ARG A 1 92 ? 1.531 -1.666 8.242 1.00 96.12 92 ARG A CA 1
ATOM 673 C C . ARG A 1 92 ? 1.159 -2.170 6.856 1.00 96.12 92 ARG A C 1
ATOM 675 O O . ARG A 1 92 ? 0.161 -2.869 6.710 1.00 96.12 92 ARG A O 1
ATOM 682 N N . VAL A 1 93 ? 1.975 -1.832 5.869 1.00 96.81 93 VAL A N 1
ATOM 683 C CA . VAL A 1 93 ? 1.790 -2.228 4.475 1.00 96.81 93 VAL A CA 1
ATOM 684 C C . VAL A 1 93 ? 3.036 -2.952 4.001 1.00 96.81 93 VAL A C 1
ATOM 686 O O . VAL A 1 93 ? 4.143 -2.480 4.261 1.00 96.81 93 VAL A O 1
ATOM 689 N N . THR A 1 94 ? 2.852 -4.053 3.275 1.00 97.00 94 THR A N 1
ATOM 690 C CA . THR A 1 94 ? 3.942 -4.789 2.628 1.00 97.00 94 THR A CA 1
ATOM 691 C C . THR A 1 94 ? 3.518 -5.270 1.242 1.00 97.00 94 THR A C 1
ATOM 693 O O . THR A 1 94 ? 2.415 -5.788 1.081 1.00 97.00 94 THR A O 1
ATOM 696 N N . PHE A 1 95 ? 4.388 -5.144 0.241 1.00 95.44 95 PHE A N 1
ATOM 697 C CA . PHE A 1 95 ? 4.216 -5.772 -1.075 1.00 95.44 95 PHE A CA 1
ATOM 698 C C . PHE A 1 95 ? 5.569 -6.124 -1.701 1.00 95.44 95 PHE A C 1
ATOM 700 O O . PHE A 1 95 ? 6.614 -5.647 -1.258 1.00 95.44 95 PHE A O 1
ATOM 707 N N . VAL A 1 96 ? 5.562 -6.946 -2.752 1.00 93.25 96 VAL A N 1
ATOM 708 C CA . VAL A 1 96 ? 6.764 -7.271 -3.533 1.00 93.25 96 VAL A CA 1
ATOM 709 C C . VAL A 1 96 ? 6.645 -6.674 -4.928 1.00 93.25 96 VAL A C 1
ATOM 711 O O . VAL A 1 96 ? 5.637 -6.850 -5.604 1.00 93.25 96 VAL A O 1
ATOM 714 N N . ARG A 1 97 ? 7.696 -5.983 -5.376 1.00 89.69 97 ARG A N 1
ATOM 715 C CA . ARG A 1 97 ? 7.807 -5.432 -6.731 1.00 89.69 97 ARG A CA 1
ATOM 716 C C . ARG A 1 97 ? 9.187 -5.732 -7.291 1.00 89.69 97 ARG A C 1
ATOM 718 O O . ARG A 1 97 ? 10.184 -5.352 -6.680 1.00 89.69 97 ARG A O 1
ATOM 725 N N . ALA A 1 98 ? 9.246 -6.357 -8.468 1.00 87.81 98 ALA A N 1
ATOM 726 C CA . ALA A 1 98 ? 10.503 -6.717 -9.137 1.00 87.81 98 ALA A CA 1
ATOM 727 C C . ALA A 1 98 ? 11.495 -7.443 -8.198 1.00 87.81 98 ALA A C 1
ATOM 729 O O . ALA A 1 98 ? 12.670 -7.092 -8.122 1.00 87.81 98 ALA A O 1
ATOM 730 N N . GLY A 1 99 ? 10.990 -8.407 -7.418 1.00 89.38 99 GLY A N 1
ATOM 731 C CA . GLY A 1 99 ? 11.782 -9.186 -6.458 1.00 89.38 99 GLY A CA 1
ATOM 732 C C . GLY A 1 99 ? 12.190 -8.443 -5.181 1.00 89.38 99 GLY A C 1
ATOM 733 O O . GLY A 1 99 ? 12.888 -9.014 -4.351 1.00 89.38 99 GLY A O 1
ATOM 734 N N . ARG A 1 100 ? 11.763 -7.189 -4.996 1.00 93.12 100 ARG A N 1
ATOM 735 C CA . ARG A 1 100 ? 12.080 -6.386 -3.812 1.00 93.12 100 ARG A CA 1
ATOM 736 C C . ARG A 1 100 ? 10.862 -6.220 -2.920 1.00 93.12 100 ARG A C 1
ATOM 738 O O . ARG A 1 100 ? 9.801 -5.821 -3.401 1.00 93.12 100 ARG A O 1
ATOM 745 N N . THR A 1 101 ? 11.037 -6.462 -1.627 1.00 96.06 101 THR A N 1
ATOM 746 C CA . THR A 1 101 ? 10.027 -6.149 -0.613 1.00 96.06 101 THR A CA 1
ATOM 747 C C . THR A 1 101 ? 9.993 -4.646 -0.370 1.00 96.06 101 THR A C 1
ATOM 749 O O . THR A 1 101 ? 11.040 -4.017 -0.195 1.00 96.06 101 THR A O 1
ATOM 752 N N . TRP A 1 102 ? 8.788 -4.092 -0.381 1.00 96.25 102 TRP A N 1
ATOM 753 C CA . TRP A 1 102 ? 8.471 -2.729 0.016 1.00 96.25 102 TRP A CA 1
ATOM 754 C C . TRP A 1 102 ? 7.614 -2.778 1.265 1.00 96.25 102 TRP A C 1
ATOM 756 O O . TRP A 1 102 ? 6.613 -3.494 1.282 1.00 96.25 102 TRP A O 1
ATOM 766 N N . GLU A 1 103 ? 7.980 -2.021 2.292 1.00 97.69 103 GLU A N 1
ATOM 767 C CA . GLU A 1 103 ? 7.242 -2.023 3.551 1.00 97.69 103 GLU A CA 1
ATOM 768 C C . GLU A 1 103 ? 7.291 -0.688 4.294 1.00 97.69 103 GLU A C 1
ATOM 770 O O . GLU A 1 103 ? 8.171 0.142 4.074 1.00 97.69 103 GLU A O 1
ATOM 775 N N . GLY A 1 104 ? 6.327 -0.478 5.186 1.00 96.69 104 GLY A N 1
ATOM 776 C CA . GLY A 1 104 ? 6.289 0.681 6.070 1.00 96.69 104 GLY A CA 1
ATOM 777 C C . GLY A 1 104 ? 5.003 0.750 6.884 1.00 96.69 104 GLY A C 1
ATOM 778 O O . GLY A 1 104 ? 4.074 -0.033 6.680 1.00 96.69 104 GLY A O 1
ATOM 779 N N . VAL A 1 105 ? 4.956 1.694 7.823 1.00 96.75 105 VAL A N 1
ATOM 780 C CA . VAL A 1 105 ? 3.747 2.016 8.590 1.00 96.75 105 VAL A CA 1
ATOM 781 C C . VAL A 1 105 ? 3.207 3.351 8.094 1.00 96.75 105 VAL A C 1
ATOM 783 O O . VAL A 1 105 ? 3.918 4.355 8.082 1.00 96.75 105 VAL A O 1
ATOM 786 N N . LEU A 1 106 ? 1.952 3.349 7.659 1.00 96.31 106 LEU A N 1
ATOM 787 C CA . LEU A 1 106 ? 1.223 4.531 7.227 1.00 96.31 106 LEU A CA 1
ATOM 788 C C . LEU A 1 106 ? 0.318 4.991 8.368 1.00 96.31 106 LEU A C 1
ATOM 790 O O . LEU A 1 106 ? -0.473 4.204 8.890 1.00 96.31 106 LEU A O 1
ATOM 794 N N . SER A 1 107 ? 0.409 6.262 8.737 1.00 96.06 107 SER A N 1
ATOM 795 C CA . SER A 1 107 ? -0.414 6.841 9.799 1.00 96.06 107 SER A CA 1
ATOM 796 C C . SER A 1 107 ? -1.815 7.130 9.286 1.00 96.06 107 SER A C 1
ATOM 798 O O . SER A 1 107 ? -1.970 7.569 8.143 1.00 96.06 107 SER A O 1
ATOM 800 N N . ALA A 1 108 ? -2.829 6.915 10.128 1.00 92.56 108 ALA A N 1
ATOM 801 C CA . ALA A 1 108 ? -4.185 7.335 9.810 1.00 92.56 108 ALA A CA 1
ATOM 802 C C . ALA A 1 108 ? -4.211 8.853 9.607 1.00 92.56 108 ALA A C 1
ATOM 804 O O . ALA A 1 108 ? -3.717 9.621 10.434 1.00 92.56 108 ALA A O 1
ATOM 805 N N . THR A 1 109 ? -4.771 9.281 8.485 1.00 86.88 109 THR A N 1
ATOM 806 C CA . THR A 1 109 ? -5.057 10.685 8.228 1.00 86.88 109 THR A CA 1
ATOM 807 C C . THR A 1 109 ? -6.502 10.926 8.647 1.00 86.88 109 THR A C 1
ATOM 809 O O . THR A 1 109 ? -7.368 10.140 8.250 1.00 86.88 109 THR A O 1
ATOM 812 N N . PRO A 1 110 ? -6.804 11.975 9.432 1.00 65.19 110 PRO A N 1
ATOM 813 C CA . PRO A 1 110 ? -8.182 12.406 9.601 1.00 65.19 110 PRO A CA 1
ATOM 814 C C . PRO A 1 110 ? -8.791 12.597 8.210 1.00 65.19 110 PRO A C 1
ATOM 816 O O . PRO A 1 110 ? -8.179 13.243 7.353 1.00 65.19 110 PRO A O 1
ATOM 819 N N . GLY A 1 111 ? -9.946 11.978 7.962 1.00 56.31 111 GLY A N 1
ATOM 820 C CA . GLY A 1 111 ? -10.724 12.303 6.771 1.00 56.31 111 GLY A CA 1
ATOM 821 C C . GLY A 1 111 ? -11.080 13.797 6.777 1.00 56.31 111 GLY A C 1
ATOM 822 O O . GLY A 1 111 ? -11.058 14.408 7.849 1.00 56.31 111 GLY A O 1
ATOM 823 N N . PRO A 1 112 ? -11.353 14.398 5.607 1.00 44.44 112 PRO A N 1
ATOM 824 C CA . PRO A 1 112 ? -11.944 15.732 5.560 1.00 44.44 112 PRO A CA 1
ATOM 825 C C . PRO A 1 112 ? -13.264 15.795 6.340 1.00 44.44 112 PRO A C 1
ATOM 827 O O . PRO A 1 112 ? -13.958 14.752 6.416 1.00 44.44 112 PRO A O 1
#